Protein AF-A0A3G9G812-F1 (afdb_monomer_lite)

Secondary structure (DSSP, 8-state):
-------HHHHHHHHHTT--TT---EEEEE-GGG--EEEEETTEEEEEPHHHHTT-------

InterPro domains:
  IPR007167 Ferrous iron transporter FeoA-like domain [PF04023] (8-59)
  IPR007167 Ferrous iron transporter FeoA-like domain [SM00899] (4-60)
  IPR008988 Transcriptional repressor, C-terminal [SSF50037] (5-60)
  IPR038157 Ferrous iron transporter, core domain [G3DSA:2.30.30.90] (3-62)

Foldseek 3Di:
DADQPDDPVLQVVCVVVVNDPPFDKDFPDDDPPQAWTWIGRPPDIDTHHPVSVVRDDDDDDD

Organism: NCBI:txid332411

Sequence (62 aa):
MDSLDLSDEAFRRVAAFGLIPGSQFSLSRRAPFGGPLVLEVGSTRFLLRRSLAKCIQVRVAA

Structure (mmCIF, N/CA/C/O backbone):
data_AF-A0A3G9G812-F1
#
_entry.id   AF-A0A3G9G812-F1
#
loop_
_atom_site.group_PDB
_atom_site.id
_atom_site.type_symbol
_atom_site.label_atom_id
_atom_site.label_alt_id
_atom_site.label_comp_id
_atom_site.label_asym_id
_atom_site.label_entity_id
_atom_site.label_seq_id
_atom_site.pdbx_PDB_ins_code
_atom_site.Cartn_x
_atom_site.Cartn_y
_atom_site.Cartn_z
_atom_site.occupancy
_atom_site.B_iso_or_equiv
_atom_site.auth_seq_id
_atom_site.auth_comp_id
_atom_site.auth_asym_id
_atom_site.auth_atom_id
_atom_site.pdbx_PDB_model_num
ATOM 1 N N . MET A 1 1 ? 4.260 -9.891 15.609 1.00 38.09 1 MET A N 1
ATOM 2 C CA . MET A 1 1 ? 5.686 -9.684 15.269 1.00 38.09 1 MET A CA 1
ATOM 3 C C . MET A 1 1 ? 5.712 -9.595 13.758 1.00 38.09 1 MET A C 1
ATOM 5 O O . MET A 1 1 ? 5.881 -10.597 13.082 1.00 38.09 1 MET A O 1
ATOM 9 N N . ASP A 1 2 ? 5.359 -8.422 13.242 1.00 44.62 2 ASP A N 1
ATOM 10 C CA . ASP A 1 2 ? 5.030 -8.216 11.832 1.00 44.62 2 ASP A CA 1
ATOM 11 C C . ASP A 1 2 ? 6.128 -7.304 11.268 1.00 44.62 2 ASP A C 1
ATOM 13 O O . ASP A 1 2 ? 6.031 -6.081 11.343 1.00 44.62 2 ASP A O 1
ATOM 17 N N . SER A 1 3 ? 7.245 -7.902 10.839 1.00 44.72 3 SER A N 1
ATOM 18 C CA . SER A 1 3 ? 8.421 -7.161 10.368 1.00 44.72 3 SER A CA 1
ATOM 19 C C . SER A 1 3 ? 8.439 -7.105 8.844 1.00 44.72 3 SER A C 1
ATOM 21 O O . SER A 1 3 ? 8.451 -8.140 8.181 1.00 44.72 3 SER A O 1
ATOM 23 N N . LEU A 1 4 ? 8.446 -5.890 8.292 1.00 52.97 4 LEU A N 1
ATOM 24 C CA . LEU A 1 4 ? 8.734 -5.632 6.883 1.00 52.97 4 LEU A CA 1
ATOM 25 C C . LEU A 1 4 ? 10.247 -5.480 6.710 1.00 52.97 4 LEU A C 1
ATOM 27 O O . LEU A 1 4 ? 10.823 -4.499 7.176 1.00 52.97 4 LEU A O 1
ATOM 31 N N . ASP A 1 5 ? 10.868 -6.414 5.997 1.00 50.91 5 ASP A N 1
ATOM 32 C CA . ASP A 1 5 ? 12.284 -6.357 5.624 1.00 50.91 5 ASP A CA 1
ATOM 33 C C . ASP A 1 5 ? 12.466 -5.441 4.396 1.00 50.91 5 ASP A C 1
ATOM 35 O O . ASP A 1 5 ? 12.574 -5.865 3.242 1.00 50.91 5 ASP A O 1
ATOM 39 N N . LEU A 1 6 ? 12.400 -4.134 4.640 1.00 57.34 6 LEU A N 1
ATOM 40 C CA . LEU A 1 6 ? 12.719 -3.083 3.680 1.00 57.34 6 LEU A CA 1
ATOM 41 C C . LEU A 1 6 ? 13.903 -2.295 4.235 1.00 57.34 6 LEU A C 1
ATOM 43 O O . LEU A 1 6 ? 13.863 -1.891 5.393 1.00 57.34 6 LEU A O 1
ATOM 47 N N . SER A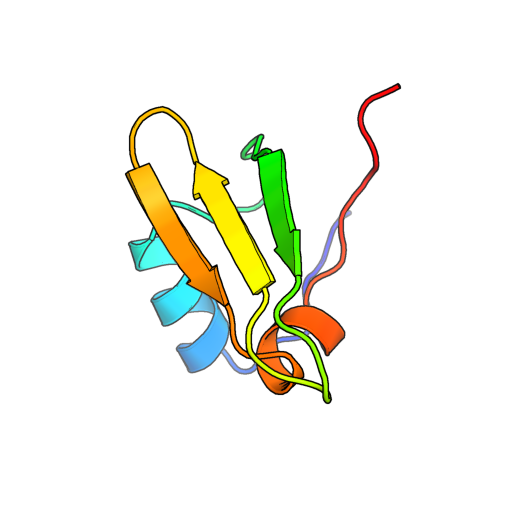 1 7 ? 14.925 -2.016 3.414 1.00 64.75 7 SER A N 1
ATOM 48 C CA . SER A 1 7 ? 15.981 -1.061 3.779 1.00 64.75 7 SER A CA 1
ATOM 49 C C . SER A 1 7 ? 15.339 0.205 4.357 1.00 64.75 7 SER A C 1
ATOM 51 O O . SER A 1 7 ? 14.400 0.723 3.751 1.00 64.75 7 SER A O 1
ATOM 53 N N . ASP A 1 8 ? 15.823 0.693 5.504 1.00 67.38 8 ASP A N 1
ATOM 54 C CA . ASP A 1 8 ? 15.247 1.789 6.312 1.00 67.38 8 ASP A CA 1
ATOM 55 C C . ASP A 1 8 ? 14.646 2.959 5.514 1.00 67.38 8 ASP A C 1
ATOM 57 O O . ASP A 1 8 ? 13.642 3.562 5.892 1.00 67.38 8 ASP A O 1
ATOM 61 N N . GLU A 1 9 ? 15.258 3.300 4.385 1.00 70.56 9 GLU A N 1
ATOM 62 C CA . GLU A 1 9 ? 14.828 4.382 3.508 1.00 70.56 9 GLU A CA 1
ATOM 63 C C . GLU A 1 9 ? 13.501 4.091 2.781 1.00 70.56 9 GLU A C 1
ATOM 65 O O . GLU A 1 9 ? 12.646 4.966 2.641 1.00 70.56 9 GLU A O 1
ATOM 70 N N . ALA A 1 10 ? 13.298 2.855 2.327 1.00 70.50 10 ALA A N 1
ATOM 71 C CA . ALA A 1 10 ? 12.052 2.426 1.712 1.00 70.50 10 ALA A CA 1
ATOM 72 C C . ALA A 1 10 ? 10.922 2.372 2.747 1.00 70.50 10 ALA A C 1
ATOM 74 O O . ALA A 1 10 ? 9.817 2.825 2.451 1.00 70.50 10 ALA A O 1
ATOM 75 N N . PHE A 1 11 ? 11.214 1.922 3.972 1.00 75.25 11 PHE A N 1
ATOM 76 C CA . PHE A 1 11 ? 10.262 1.989 5.079 1.00 75.25 11 PHE A CA 1
ATOM 77 C C . PHE A 1 11 ? 9.847 3.434 5.370 1.00 75.25 11 PHE A C 1
ATOM 79 O O . PHE A 1 11 ? 8.657 3.730 5.379 1.00 75.25 11 PHE A O 1
ATOM 86 N N . ARG A 1 12 ? 10.802 4.366 5.505 1.00 77.19 12 ARG A N 1
ATOM 87 C CA . ARG A 1 12 ? 10.498 5.792 5.732 1.00 77.19 12 ARG A CA 1
ATOM 88 C C . ARG A 1 12 ? 9.649 6.398 4.619 1.00 77.19 12 ARG A C 1
ATOM 90 O O . ARG A 1 12 ? 8.718 7.142 4.909 1.00 77.19 12 ARG A O 1
ATOM 97 N N . ARG A 1 13 ? 9.931 6.063 3.354 1.00 77.12 13 ARG A N 1
ATOM 98 C CA . ARG A 1 13 ? 9.123 6.521 2.210 1.00 77.12 13 ARG A CA 1
ATOM 99 C C . ARG A 1 13 ? 7.685 6.019 2.303 1.00 77.12 13 ARG A C 1
ATOM 101 O O . ARG A 1 13 ? 6.762 6.791 2.094 1.00 77.12 13 ARG A O 1
ATOM 108 N N . VAL A 1 14 ? 7.496 4.742 2.619 1.00 78.00 14 VAL A N 1
ATOM 109 C CA . VAL A 1 14 ? 6.171 4.111 2.713 1.00 78.00 14 VAL A CA 1
ATOM 110 C C . VAL A 1 14 ? 5.408 4.632 3.942 1.00 78.00 14 VAL A C 1
ATOM 112 O O . VAL A 1 14 ? 4.248 5.024 3.822 1.00 78.00 14 VAL A O 1
ATOM 115 N N . ALA A 1 15 ? 6.087 4.782 5.080 1.00 80.44 15 ALA A N 1
ATOM 116 C CA . ALA A 1 15 ? 5.548 5.390 6.292 1.00 80.44 15 ALA A CA 1
ATOM 117 C C . ALA A 1 15 ? 5.119 6.853 6.085 1.00 80.44 15 ALA A C 1
ATOM 119 O O . ALA A 1 15 ? 4.076 7.253 6.597 1.00 80.44 15 ALA A O 1
ATOM 120 N N . ALA A 1 16 ? 5.850 7.635 5.279 1.00 78.56 16 ALA A N 1
ATOM 121 C CA . ALA A 1 16 ? 5.464 9.004 4.924 1.00 78.56 16 ALA A CA 1
ATOM 122 C C . ALA A 1 16 ? 4.135 9.080 4.145 1.00 78.56 16 ALA A C 1
ATOM 124 O O . ALA A 1 16 ? 3.457 10.103 4.190 1.00 78.56 16 ALA A O 1
ATOM 125 N N . PHE A 1 17 ? 3.733 7.997 3.471 1.00 75.56 17 PHE A N 1
ATOM 126 C CA . PHE A 1 17 ? 2.425 7.877 2.817 1.00 75.56 17 PHE A CA 1
ATOM 127 C C . PHE A 1 17 ? 1.324 7.327 3.743 1.00 75.56 17 PHE A C 1
ATOM 129 O O . PHE A 1 17 ? 0.199 7.118 3.294 1.00 75.56 17 PHE A O 1
ATOM 136 N N . GLY A 1 18 ? 1.621 7.070 5.022 1.00 77.19 18 GLY A N 1
ATOM 137 C CA . GLY A 1 18 ? 0.675 6.490 5.983 1.00 77.19 18 GLY A CA 1
ATOM 138 C C . GLY A 1 18 ? 0.561 4.963 5.917 1.00 77.19 18 GLY A C 1
ATOM 139 O O . GLY A 1 18 ? -0.255 4.367 6.624 1.00 77.19 18 GLY A O 1
ATOM 140 N N . LEU A 1 19 ? 1.395 4.309 5.104 1.00 79.19 19 LEU A N 1
ATOM 141 C CA . LEU A 1 19 ? 1.521 2.853 5.056 1.00 79.19 19 LEU A CA 1
ATOM 142 C C . LEU A 1 19 ? 2.470 2.394 6.174 1.00 79.19 19 LEU A C 1
ATOM 144 O O . LEU A 1 19 ? 3.626 2.047 5.945 1.00 79.19 19 LEU A O 1
ATOM 148 N N . ILE A 1 20 ? 1.977 2.434 7.407 1.00 82.62 20 ILE A N 1
ATOM 149 C CA . ILE A 1 20 ? 2.679 1.937 8.593 1.00 82.62 20 ILE A CA 1
ATOM 150 C C . ILE A 1 20 ? 2.095 0.587 9.035 1.00 82.62 20 ILE A C 1
ATOM 152 O O . ILE A 1 20 ? 0.945 0.278 8.705 1.00 82.62 20 ILE A O 1
ATOM 156 N N . PRO A 1 21 ? 2.851 -0.238 9.780 1.00 79.56 21 PRO A N 1
ATOM 157 C CA . PRO A 1 21 ? 2.311 -1.457 10.372 1.00 79.56 21 PRO A CA 1
ATOM 158 C C . PRO A 1 21 ? 1.063 -1.153 11.213 1.00 79.56 21 PRO A C 1
ATOM 160 O O . PRO A 1 21 ? 1.092 -0.288 12.083 1.00 79.56 21 PRO A O 1
ATOM 163 N N . GLY A 1 22 ? -0.036 -1.856 10.930 1.00 80.94 22 GLY A N 1
ATOM 164 C CA . GLY A 1 22 ? -1.340 -1.629 11.565 1.00 80.94 22 GLY A CA 1
ATOM 165 C C . GLY A 1 22 ? -2.299 -0.734 10.771 1.00 80.94 22 GLY A C 1
ATOM 166 O O . GLY A 1 22 ? -3.494 -0.744 11.061 1.00 80.94 22 GLY A O 1
ATOM 167 N N . SER A 1 23 ? -1.830 -0.026 9.737 1.00 83.50 23 SER A N 1
ATOM 168 C CA . SER A 1 23 ? -2.715 0.711 8.829 1.00 83.50 23 SER A CA 1
ATOM 169 C C . SER A 1 23 ? -3.564 -0.234 7.983 1.00 83.50 23 SER A C 1
ATOM 171 O O . SER A 1 23 ? -3.067 -1.211 7.420 1.00 83.50 23 SER A O 1
ATOM 173 N N . GLN A 1 24 ? -4.842 0.109 7.826 1.00 84.69 24 GLN A N 1
ATOM 174 C CA . GLN A 1 24 ? -5.729 -0.526 6.855 1.00 84.69 24 GLN A CA 1
ATOM 175 C C . GLN A 1 24 ? -5.723 0.260 5.546 1.00 84.69 24 GLN A C 1
ATOM 177 O O . GLN A 1 24 ? -5.747 1.491 5.536 1.00 84.69 24 GLN A O 1
ATOM 182 N N . PHE A 1 25 ? -5.700 -0.459 4.431 1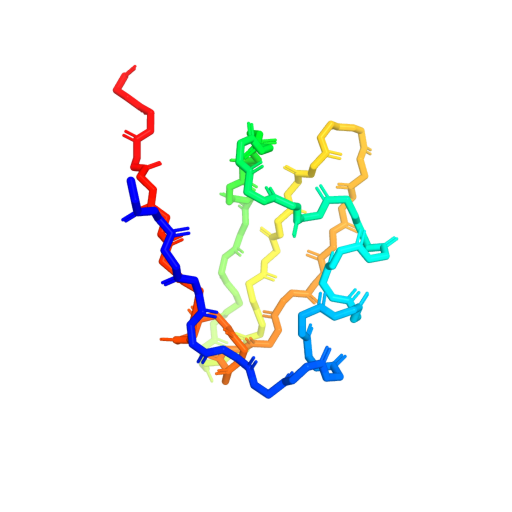.00 86.44 25 PHE A N 1
ATOM 183 C CA . PHE A 1 25 ? -5.759 0.124 3.099 1.00 86.44 25 PHE A CA 1
ATOM 184 C C . PHE A 1 25 ? -6.450 -0.833 2.135 1.00 86.44 25 PHE A C 1
ATOM 186 O O . PHE A 1 25 ? -6.479 -2.044 2.349 1.00 86.44 25 PHE A O 1
ATOM 193 N N . SER A 1 26 ? -6.976 -0.278 1.049 1.00 88.25 26 SER A N 1
ATOM 194 C CA . SER A 1 26 ? -7.660 -1.029 0.002 1.00 88.25 26 SER A CA 1
ATOM 195 C C . SER A 1 26 ? -6.833 -1.049 -1.276 1.00 88.25 26 SER A C 1
ATOM 197 O O . SER A 1 26 ? -6.261 -0.041 -1.686 1.00 88.25 26 SER A O 1
ATOM 199 N N . LEU A 1 27 ? -6.763 -2.200 -1.940 1.00 87.44 27 LEU A N 1
ATOM 200 C CA . LEU A 1 27 ? -6.155 -2.304 -3.265 1.00 87.44 27 LEU A CA 1
ATOM 201 C C . LEU A 1 27 ? -7.208 -1.953 -4.321 1.00 87.44 27 LEU A C 1
ATOM 203 O O . LEU A 1 27 ? -8.014 -2.795 -4.702 1.00 87.44 27 LEU A O 1
ATOM 207 N N . SER A 1 28 ? -7.182 -0.711 -4.803 1.00 86.19 28 SER A N 1
ATOM 208 C CA . SER A 1 28 ? -8.161 -0.191 -5.764 1.00 86.19 28 SER A CA 1
ATOM 209 C C . SER A 1 28 ? -7.968 -0.780 -7.166 1.00 86.19 28 SER A C 1
ATOM 211 O O . SER A 1 28 ? -8.920 -1.204 -7.822 1.00 86.19 28 SER A O 1
ATOM 213 N N . ARG A 1 29 ? -6.721 -0.845 -7.657 1.00 84.56 29 ARG A N 1
ATOM 214 C CA . ARG A 1 29 ? -6.434 -1.343 -9.013 1.00 84.56 29 ARG A CA 1
ATOM 215 C C . ARG A 1 29 ? -5.025 -1.904 -9.141 1.00 84.56 29 ARG A C 1
ATOM 217 O O . ARG A 1 29 ? -4.089 -1.449 -8.495 1.00 84.56 29 ARG A O 1
ATOM 224 N N . ARG A 1 30 ? -4.851 -2.855 -10.059 1.00 86.00 30 ARG A N 1
ATOM 225 C CA . ARG A 1 30 ? -3.537 -3.292 -10.550 1.00 86.00 30 ARG A CA 1
ATOM 226 C C . ARG A 1 30 ? -3.395 -2.883 -12.008 1.00 86.00 30 ARG A C 1
ATOM 228 O O . ARG A 1 30 ? -4.259 -3.227 -12.812 1.00 86.00 30 ARG A O 1
ATOM 235 N N . ALA A 1 31 ? -2.350 -2.134 -12.348 1.00 82.81 31 ALA A N 1
ATOM 236 C CA . ALA A 1 31 ? -2.105 -1.787 -13.742 1.00 82.81 31 ALA A CA 1
ATOM 237 C C . ALA A 1 31 ? -1.736 -3.047 -14.561 1.00 82.81 31 ALA A C 1
ATOM 239 O O . ALA A 1 31 ? -1.026 -3.924 -14.051 1.00 82.81 31 ALA A O 1
ATOM 240 N N . PRO A 1 32 ? -2.208 -3.164 -15.817 1.00 77.44 32 PRO A N 1
ATOM 241 C CA . PRO A 1 32 ? -1.847 -4.277 -16.692 1.00 77.44 32 PRO A CA 1
ATOM 242 C C . PRO A 1 32 ? -0.342 -4.257 -17.02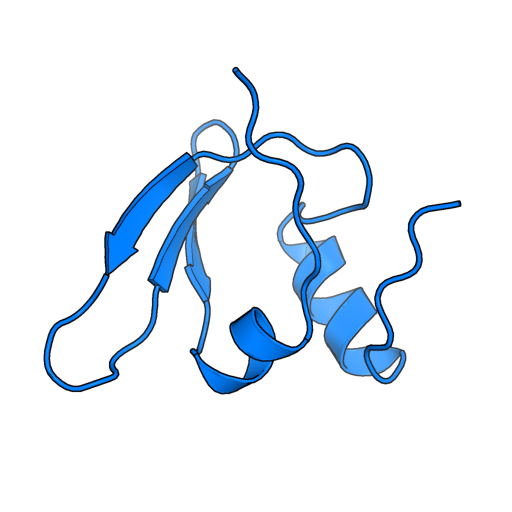7 1.00 77.44 32 PRO A C 1
ATOM 244 O O . PRO A 1 32 ? 0.329 -3.238 -16.868 1.00 77.44 32 PRO A O 1
ATOM 247 N N . PHE A 1 33 ? 0.204 -5.401 -17.456 1.00 78.12 33 PHE A N 1
ATOM 248 C CA . PHE A 1 33 ? 1.613 -5.561 -17.873 1.00 78.12 33 PHE A CA 1
ATOM 249 C C . PHE A 1 33 ? 2.678 -5.220 -16.814 1.00 78.12 33 PHE A C 1
ATOM 251 O O . PHE A 1 33 ? 3.785 -4.800 -17.129 1.00 78.12 33 PHE A O 1
ATOM 258 N N . GLY A 1 34 ? 2.376 -5.444 -15.532 1.00 69.88 34 GLY A N 1
ATOM 259 C CA . GLY A 1 34 ? 3.361 -5.270 -14.460 1.00 69.88 34 GLY A CA 1
ATOM 260 C C . GLY A 1 34 ? 3.581 -3.823 -14.026 1.00 69.88 34 GLY A C 1
ATOM 261 O O . GLY A 1 34 ? 4.562 -3.550 -13.332 1.00 69.88 34 GLY A O 1
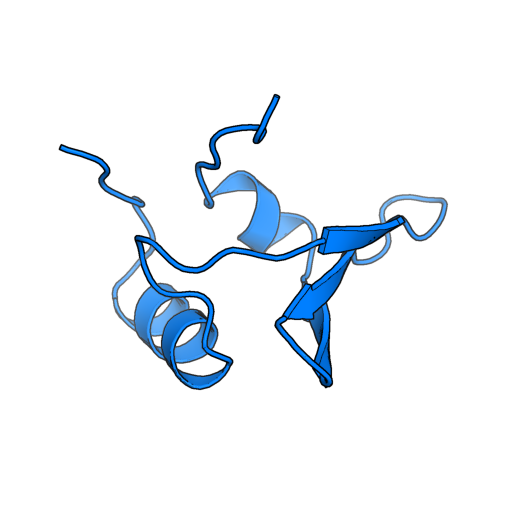ATOM 262 N N . GLY A 1 35 ? 2.651 -2.932 -14.376 1.00 81.81 35 GLY A N 1
ATOM 263 C CA . GLY A 1 35 ? 2.598 -1.582 -13.835 1.00 81.81 35 GLY A CA 1
ATOM 264 C C . GLY A 1 35 ? 2.362 -1.539 -12.312 1.00 81.81 35 GLY A C 1
ATOM 265 O O . GLY A 1 35 ? 2.214 -2.575 -11.651 1.00 81.81 35 GLY A O 1
ATOM 266 N N . PRO A 1 36 ? 2.363 -0.332 -11.723 1.00 88.44 36 PRO A N 1
ATOM 267 C CA . PRO A 1 36 ? 2.199 -0.148 -10.285 1.00 88.44 36 PRO A CA 1
ATOM 268 C C . PRO A 1 36 ? 0.807 -0.577 -9.790 1.00 88.44 36 PRO A C 1
ATOM 270 O O . PRO A 1 36 ? -0.171 -0.650 -10.539 1.00 88.44 36 PRO A O 1
ATOM 273 N N . LEU A 1 37 ? 0.736 -0.866 -8.495 1.00 88.62 37 LEU A N 1
ATOM 274 C CA . LEU A 1 37 ? -0.498 -1.099 -7.756 1.00 88.62 37 LEU A CA 1
ATOM 275 C C . LEU A 1 37 ? -1.062 0.248 -7.300 1.00 88.62 37 LEU A C 1
ATOM 277 O O . LEU A 1 37 ? -0.313 1.110 -6.854 1.00 88.62 37 LEU A O 1
ATOM 281 N N . VAL A 1 38 ? -2.373 0.423 -7.393 1.00 89.06 38 VAL A N 1
ATOM 282 C CA . VAL A 1 38 ? -3.086 1.589 -6.869 1.00 89.06 38 VAL A CA 1
ATOM 283 C C . VAL A 1 38 ? -3.679 1.200 -5.523 1.00 89.06 38 VAL A C 1
ATOM 285 O O . VAL A 1 38 ? -4.558 0.338 -5.464 1.00 89.06 38 VAL A O 1
ATOM 288 N N . LEU A 1 39 ? -3.189 1.824 -4.459 1.00 88.19 39 LEU A N 1
ATOM 289 C CA . LEU A 1 39 ? -3.666 1.643 -3.094 1.00 88.19 39 LEU A CA 1
ATOM 290 C C . LEU A 1 39 ? -4.486 2.858 -2.664 1.00 88.19 39 LEU A C 1
ATOM 292 O O . LEU A 1 39 ? -4.163 3.988 -3.021 1.00 88.19 39 LEU A O 1
ATOM 296 N N . GLU A 1 40 ? -5.522 2.618 -1.878 1.00 88.44 40 GLU A N 1
ATOM 297 C CA . GLU A 1 40 ? -6.329 3.630 -1.207 1.00 88.44 40 GLU A CA 1
ATOM 298 C C . GLU A 1 40 ? -6.109 3.513 0.300 1.00 88.44 40 GLU A C 1
ATOM 300 O O . GLU A 1 40 ? -6.434 2.493 0.908 1.00 88.44 40 GLU A O 1
ATOM 305 N N . VAL A 1 41 ? -5.522 4.552 0.891 1.00 85.94 41 VAL A N 1
ATOM 306 C CA . VAL A 1 41 ? -5.277 4.665 2.333 1.00 85.94 41 VAL A CA 1
ATOM 307 C C . VAL A 1 41 ? -6.177 5.784 2.846 1.00 85.94 41 VAL A C 1
ATOM 309 O O . VAL A 1 41 ? -5.932 6.961 2.573 1.00 85.94 41 VAL A O 1
ATOM 312 N N . GLY A 1 42 ? -7.266 5.423 3.528 1.00 82.75 42 GLY A N 1
ATOM 313 C CA . GLY A 1 42 ? -8.308 6.382 3.902 1.00 82.75 42 GLY A CA 1
ATOM 314 C C . GLY A 1 42 ? -8.918 7.059 2.668 1.00 82.75 42 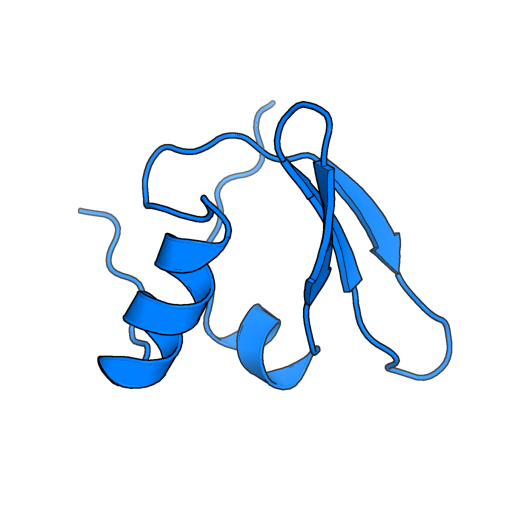GLY A C 1
ATOM 315 O O . GLY A 1 42 ? -9.490 6.391 1.812 1.00 82.75 42 GLY A O 1
ATOM 316 N N . SER A 1 43 ? -8.778 8.384 2.561 1.00 81.44 43 SER A N 1
ATOM 317 C CA . SER A 1 43 ? -9.263 9.181 1.423 1.00 81.44 43 SER A CA 1
ATOM 318 C C . SER A 1 43 ? -8.232 9.381 0.306 1.00 81.44 43 SER A C 1
ATOM 320 O O . SER A 1 43 ? -8.536 10.033 -0.694 1.00 81.44 43 SER A O 1
ATOM 322 N N . THR A 1 44 ? -7.006 8.875 0.465 1.00 81.50 44 THR A N 1
ATOM 323 C CA . THR A 1 44 ? -5.896 9.195 -0.440 1.00 81.50 44 THR A CA 1
ATOM 324 C C . THR A 1 44 ? -5.506 8.000 -1.300 1.00 81.50 44 THR A C 1
ATOM 326 O O . THR A 1 44 ? -5.351 6.880 -0.814 1.00 81.50 44 THR A O 1
ATOM 329 N N . ARG A 1 45 ? -5.316 8.250 -2.600 1.00 86.25 45 ARG A N 1
ATOM 330 C CA . ARG A 1 45 ? -4.839 7.262 -3.576 1.00 86.25 45 ARG A CA 1
ATOM 331 C C . ARG A 1 45 ? -3.339 7.381 -3.776 1.00 86.25 45 ARG A C 1
ATOM 333 O O . ARG A 1 45 ? -2.839 8.462 -4.075 1.00 86.25 45 ARG A O 1
ATOM 340 N N . PHE A 1 46 ? -2.649 6.251 -3.716 1.00 85.50 46 PHE A N 1
ATOM 341 C CA . PHE A 1 46 ? -1.212 6.164 -3.928 1.00 85.50 46 PHE A CA 1
ATOM 342 C C . PHE A 1 46 ? -0.852 5.076 -4.935 1.00 85.50 46 PHE A C 1
ATOM 344 O O . PHE A 1 46 ? -1.516 4.046 -5.048 1.00 85.50 46 PHE A O 1
ATOM 351 N N . LEU A 1 47 ? 0.239 5.309 -5.662 1.00 87.50 47 LEU A N 1
ATOM 352 C CA . LEU A 1 47 ? 0.810 4.354 -6.602 1.00 87.50 47 LEU A CA 1
ATOM 353 C C . LEU A 1 47 ? 2.005 3.658 -5.960 1.00 87.50 47 LEU A C 1
ATOM 355 O O . LEU A 1 47 ? 3.031 4.274 -5.681 1.00 87.50 47 LEU A O 1
ATOM 359 N N . LEU A 1 48 ? 1.890 2.351 -5.774 1.00 85.06 48 LEU A N 1
ATOM 360 C CA . LEU A 1 48 ? 2.935 1.505 -5.236 1.00 85.06 48 LEU A CA 1
ATOM 361 C C . LEU A 1 48 ? 3.599 0.713 -6.365 1.00 85.06 48 LEU A C 1
ATOM 363 O O . LEU A 1 48 ? 2.978 -0.121 -7.026 1.00 85.06 48 LEU A O 1
ATOM 367 N N . ARG A 1 49 ? 4.897 0.936 -6.588 1.00 85.94 49 ARG A N 1
ATOM 368 C CA . ARG A 1 49 ? 5.667 0.139 -7.556 1.00 85.94 49 ARG A CA 1
ATOM 369 C C . ARG A 1 49 ? 5.678 -1.332 -7.153 1.00 85.94 49 ARG A C 1
ATOM 371 O O . ARG A 1 49 ? 5.835 -1.674 -5.983 1.00 85.94 49 ARG A O 1
ATOM 378 N N . ARG A 1 50 ? 5.621 -2.214 -8.152 1.00 83.50 50 ARG A N 1
ATOM 379 C CA . ARG A 1 50 ? 5.626 -3.668 -7.947 1.00 83.50 50 ARG A CA 1
ATOM 380 C C . ARG A 1 50 ? 6.881 -4.178 -7.230 1.00 83.50 50 ARG A C 1
ATOM 382 O O . ARG A 1 50 ? 6.788 -5.153 -6.499 1.00 83.50 50 ARG A O 1
ATOM 389 N N . SER A 1 51 ? 8.033 -3.531 -7.419 1.00 82.75 51 SER A N 1
ATOM 390 C CA . SER A 1 51 ? 9.268 -3.862 -6.693 1.00 82.75 51 SER A CA 1
ATOM 391 C C . SER A 1 51 ? 9.128 -3.638 -5.189 1.00 82.75 51 SER A C 1
ATOM 393 O O . SER A 1 51 ? 9.547 -4.488 -4.420 1.00 82.75 51 SER A O 1
ATOM 395 N N . LEU A 1 52 ? 8.486 -2.539 -4.784 1.00 79.31 52 LEU A N 1
ATOM 396 C CA . LEU A 1 52 ? 8.263 -2.209 -3.379 1.00 79.31 52 LEU A CA 1
ATOM 397 C C . LEU A 1 52 ? 7.174 -3.100 -2.775 1.00 79.31 52 LEU A C 1
ATOM 399 O O . LEU A 1 52 ? 7.349 -3.636 -1.691 1.00 79.31 52 LEU A O 1
ATOM 403 N N . ALA A 1 53 ? 6.096 -3.345 -3.525 1.00 83.31 53 ALA A N 1
ATOM 404 C CA . ALA A 1 53 ? 5.013 -4.231 -3.103 1.00 83.31 53 ALA A CA 1
ATOM 405 C C . ALA A 1 53 ? 5.469 -5.664 -2.790 1.00 83.31 53 ALA A C 1
ATOM 407 O O . ALA A 1 53 ? 4.906 -6.293 -1.905 1.00 83.31 53 ALA A O 1
ATOM 408 N N . LYS A 1 54 ? 6.492 -6.178 -3.486 1.00 83.00 54 LYS A N 1
ATOM 409 C CA . LYS A 1 54 ? 7.057 -7.512 -3.215 1.00 83.00 54 LYS A CA 1
ATOM 410 C C . LYS A 1 54 ? 7.722 -7.628 -1.838 1.00 83.00 54 LYS A C 1
ATOM 412 O O . LYS A 1 54 ? 7.844 -8.737 -1.337 1.00 83.00 54 LYS A O 1
ATOM 417 N N . CYS A 1 55 ? 8.151 -6.511 -1.258 1.00 78.69 55 CYS A N 1
ATOM 418 C CA . CYS A 1 55 ? 8.814 -6.460 0.044 1.00 78.69 55 CYS A CA 1
ATOM 419 C C . CYS A 1 55 ? 7.844 -6.146 1.197 1.00 78.69 55 CYS A C 1
ATOM 421 O O . CYS A 1 55 ? 8.244 -6.152 2.356 1.00 78.69 55 CYS A O 1
ATOM 423 N N . ILE A 1 56 ? 6.581 -5.833 0.894 1.00 79.31 56 ILE A N 1
ATOM 424 C CA . ILE A 1 56 ? 5.567 -5.479 1.890 1.00 79.31 56 ILE A CA 1
ATOM 425 C C . ILE A 1 56 ? 4.752 -6.732 2.206 1.00 79.31 56 ILE A C 1
ATOM 427 O O . ILE A 1 56 ? 4.074 -7.278 1.336 1.00 79.31 56 ILE A O 1
ATOM 431 N N . GLN A 1 57 ? 4.789 -7.167 3.464 1.00 82.50 57 GLN A N 1
ATOM 432 C CA . GLN A 1 57 ? 3.897 -8.208 3.967 1.00 82.50 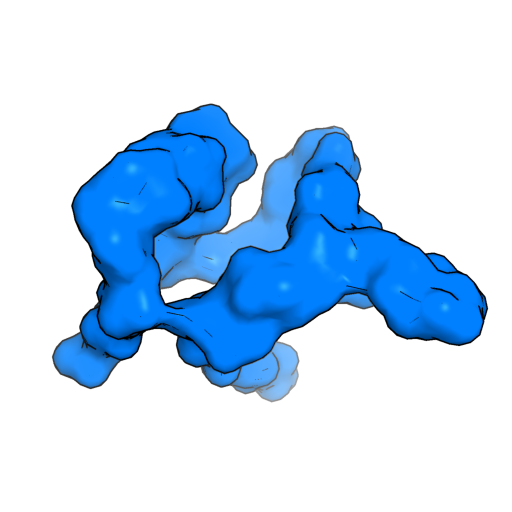57 GLN A CA 1
ATOM 433 C C . GLN A 1 57 ? 2.599 -7.589 4.479 1.00 82.50 57 GLN A C 1
ATOM 435 O O . GLN A 1 57 ? 2.608 -6.580 5.181 1.00 82.50 57 GLN A O 1
ATOM 440 N N . VAL A 1 58 ? 1.471 -8.189 4.108 1.00 84.44 58 VAL A N 1
ATOM 441 C CA . VAL A 1 58 ? 0.132 -7.679 4.422 1.00 84.44 58 VAL A CA 1
ATOM 442 C C . VAL A 1 58 ? -0.750 -8.837 4.863 1.00 84.44 58 VAL A C 1
ATOM 444 O O . VAL A 1 58 ? -0.575 -9.966 4.402 1.00 84.44 58 VAL A O 1
ATOM 447 N N . ARG A 1 59 ? -1.721 -8.560 5.733 1.00 86.50 59 ARG A N 1
ATOM 448 C CA . ARG A 1 59 ? -2.775 -9.513 6.091 1.00 86.50 59 ARG A CA 1
ATOM 449 C C . ARG A 1 59 ? -4.062 -9.079 5.401 1.00 86.50 59 ARG A C 1
ATOM 451 O O . ARG A 1 59 ? -4.425 -7.909 5.471 1.00 86.50 59 ARG A O 1
ATOM 458 N N . VAL A 1 60 ? -4.733 -10.009 4.728 1.00 84.06 60 VAL A N 1
ATOM 459 C CA . VAL A 1 60 ? -6.057 -9.747 4.154 1.00 84.06 60 VAL A CA 1
ATOM 460 C C . VAL A 1 60 ? -7.044 -9.633 5.314 1.00 84.06 60 VAL A C 1
ATOM 462 O O . VAL A 1 60 ? -7.130 -10.550 6.130 1.00 84.06 60 VAL A O 1
ATOM 465 N N . ALA A 1 61 ? -7.731 -8.495 5.417 1.00 76.62 61 ALA A N 1
ATOM 466 C CA . ALA A 1 61 ? -8.874 -8.363 6.311 1.00 76.62 61 ALA A CA 1
ATOM 467 C C . ALA A 1 61 ? -10.021 -9.192 5.715 1.00 76.62 61 ALA A C 1
ATOM 469 O O . ALA A 1 61 ? -10.372 -8.987 4.552 1.00 76.62 61 ALA A O 1
ATOM 470 N N . ALA A 1 62 ? -10.487 -10.182 6.477 1.00 62.22 62 ALA A N 1
ATOM 471 C CA . ALA A 1 62 ? -11.605 -11.048 6.115 1.00 62.22 62 ALA A CA 1
ATOM 472 C C . ALA A 1 62 ? -12.942 -10.309 6.231 1.00 62.22 62 ALA A C 1
ATOM 474 O O . ALA A 1 62 ? -13.040 -9.428 7.117 1.00 62.22 62 ALA A O 1
#

Radius of gyration: 11.43 Å; chains: 1; bounding box: 28×20×33 Å

pLDDT: mean 77.93, std 11.5, range [38.09, 89.06]